Protein AF-A0A803PRJ0-F1 (afdb_monomer)

Secondary structure (DSSP, 8-state):
--------EEEEEEETTEEEEEEESS---EEEETTEEEE------GGG-HHHHHHHHHTT--EEEETTEEEETTTB-TT--SS-TT--HHHHHHHHHH-SSHHHHHHHHHHHHHHTT--S--------GGGT---

InterPro domains:
  IPR001932 PPM-type phosphatase-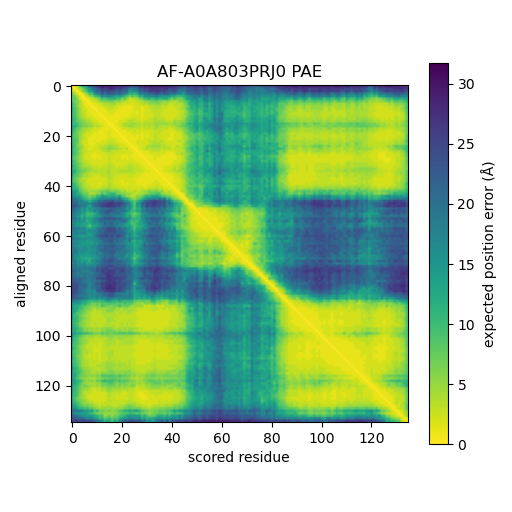like domain [PF00481] (4-89)
  IPR001932 PPM-type phosphatase-like domain [PS51746] (1-129)
  IPR001932 PPM-type phosphatase-like domain [SM00332] (1-127)
  IPR001932 PPM-type phosphatase-like domain [cd00143] (4-129)
  IPR015655 Protein phosphatase 2C [PTHR47992] (4-88)
  IPR036457 PPM-type phosphatase-like domain superfamily [G3DSA:3.60.40.10] (1-89)
  IPR036457 PPM-type phosphatase-like domain superfamily [G3DSA:3.60.40.10] (90-134)
  IPR036457 PPM-type phosphatase-like domain superfamily [SSF81606] (4-131)

Foldseek 3Di:
DDDDDDDWDWDWDQDPLDIDIDTDAQDWDWDADPLDIDTPDDHPAPLPCVVVQVVQVVVVWHWDADPSQIAINVPASSHDHLPLPPCDRSNLSVLCVPDPDQVSSQVVVVVVSVVVVDPDDHDDGDDDCVVRRPD

Solvent-accessible surface area (backbone atoms only — not comparable to full-atom values): 8555 Å² total; per-residue (Å²): 136,83,86,86,81,86,80,66,45,67,50,79,47,82,55,95,76,38,82,46,71,52,71,45,39,37,42,76,48,72,46,69,58,97,84,42,63,39,78,72,52,78,56,55,54,59,88,82,34,68,67,59,51,49,54,40,43,75,70,77,44,50,76,47,74,56,95,90,42,61,21,35,70,88,74,42,47,56,51,84,60,58,56,58,93,78,66,46,64,57,59,57,43,51,47,49,72,73,35,94,42,55,67,56,23,33,51,50,54,48,52,51,43,44,75,71,68,55,85,70,85,81,84,71,87,68,80,75,57,78,83,70,38,92,122

Organism: Cannabis sativa (NCBI:txid3483)

Radius of gyration: 17.26 Å; Cα contacts (8 Å, |Δi|>4): 178; chains: 1; bounding box: 42×26×50 Å

Nearest PDB structures (foldseek):
  1txo-assembly1_A  TM=6.197E-01  e=7.329E-02  Mycobacterium tuberculosis

pLDDT: mean 75.04, std 16.21, range [35.03, 94.38]

Structure (mmCIF, N/CA/C/O backbone):
data_AF-A0A803PRJ0-F1
#
_entry.id   AF-A0A803PRJ0-F1
#
loop_
_atom_site.group_PDB
_atom_site.id
_atom_site.type_symbol
_atom_site.label_atom_id
_atom_site.label_alt_id
_atom_site.label_comp_id
_atom_site.label_asym_id
_atom_site.label_entity_id
_atom_site.label_seq_id
_atom_site.pdbx_PDB_ins_code
_atom_site.Cartn_x
_atom_site.Cartn_y
_atom_site.Cartn_z
_atom_site.occupancy
_atom_site.B_iso_or_equiv
_atom_site.auth_seq_id
_atom_site.auth_comp_id
_atom_site.auth_asym_id
_atom_site.auth_atom_id
_atom_site.pdbx_PDB_model_num
ATOM 1 N N . MET A 1 1 ? 19.288 15.642 -23.719 1.00 37.25 1 MET A N 1
ATOM 2 C CA . MET A 1 1 ? 18.925 14.409 -22.989 1.00 37.25 1 MET A CA 1
ATOM 3 C C . MET A 1 1 ? 17.888 14.787 -21.948 1.00 37.25 1 MET A C 1
ATOM 5 O O . MET A 1 1 ? 18.223 15.511 -21.022 1.00 37.25 1 MET A O 1
ATOM 9 N N . GLY A 1 2 ? 16.622 14.434 -22.171 1.00 46.03 2 GLY A N 1
ATOM 10 C CA . GLY A 1 2 ? 15.546 14.730 -21.224 1.00 46.03 2 GLY A CA 1
ATOM 11 C C . GLY A 1 2 ? 15.542 13.701 -20.099 1.00 46.03 2 GLY A C 1
ATOM 12 O O . GLY A 1 2 ? 15.667 12.507 -20.359 1.00 46.03 2 GLY A O 1
ATOM 13 N N . VAL A 1 3 ? 15.425 14.154 -18.856 1.00 42.88 3 VAL A N 1
ATOM 14 C CA . VAL A 1 3 ? 15.212 13.273 -17.705 1.00 42.88 3 VAL A CA 1
ATOM 15 C C . VAL A 1 3 ? 13.775 12.755 -17.790 1.00 42.88 3 VAL A C 1
ATOM 17 O O . VAL A 1 3 ? 12.838 13.536 -17.647 1.00 42.88 3 VAL A O 1
ATOM 20 N N . SER A 1 4 ? 13.574 11.464 -18.063 1.00 53.75 4 SER A N 1
ATOM 21 C CA . SER A 1 4 ? 12.246 10.849 -17.954 1.00 53.75 4 SER A CA 1
ATOM 22 C C . SER A 1 4 ? 12.003 10.464 -16.494 1.00 53.75 4 SER A C 1
ATOM 24 O O . SER A 1 4 ? 12.616 9.519 -15.997 1.00 53.75 4 SER A O 1
ATOM 26 N N . SER A 1 5 ? 11.134 11.197 -15.799 1.00 57.88 5 SER A N 1
ATOM 27 C CA . SER A 1 5 ? 10.638 10.810 -14.474 1.00 57.88 5 SER A CA 1
ATOM 28 C C . SER A 1 5 ? 9.259 10.163 -14.606 1.00 57.88 5 SER A C 1
ATOM 30 O O . SER A 1 5 ? 8.481 10.537 -15.481 1.00 57.88 5 SER A O 1
ATOM 32 N N . GLY A 1 6 ? 8.962 9.194 -13.745 1.00 64.38 6 GLY A N 1
ATOM 33 C CA . GLY A 1 6 ? 7.658 8.545 -13.641 1.00 64.38 6 GLY A CA 1
ATOM 34 C C . GLY A 1 6 ? 7.292 8.358 -12.171 1.00 64.38 6 GLY A C 1
ATOM 35 O O . GLY A 1 6 ? 8.179 8.254 -11.327 1.00 64.38 6 GLY A O 1
ATOM 36 N N . ALA A 1 7 ? 5.997 8.333 -11.866 1.00 71.31 7 ALA A N 1
ATOM 37 C CA . ALA A 1 7 ? 5.482 8.116 -10.518 1.00 71.31 7 ALA A CA 1
ATOM 38 C C . ALA A 1 7 ? 4.366 7.069 -10.548 1.00 71.31 7 ALA A C 1
ATOM 40 O O . ALA A 1 7 ? 3.537 7.071 -11.460 1.00 71.31 7 ALA A O 1
ATOM 41 N N . CYS A 1 8 ? 4.340 6.201 -9.539 1.00 80.00 8 CYS A N 1
ATOM 42 C CA . CYS A 1 8 ? 3.199 5.339 -9.260 1.00 80.00 8 CYS A CA 1
ATOM 43 C C . CYS A 1 8 ? 2.211 6.088 -8.358 1.00 80.00 8 CYS A C 1
ATOM 45 O O . CYS A 1 8 ? 2.607 6.918 -7.536 1.00 80.00 8 CYS A O 1
ATOM 47 N N . ALA A 1 9 ? 0.924 5.792 -8.498 1.00 83.06 9 ALA A N 1
ATOM 48 C CA . ALA A 1 9 ? -0.111 6.366 -7.655 1.00 83.06 9 ALA A CA 1
ATOM 49 C C . ALA A 1 9 ? -1.208 5.341 -7.379 1.00 83.06 9 ALA A C 1
ATOM 51 O O . ALA A 1 9 ? -1.760 4.746 -8.302 1.00 83.06 9 ALA A O 1
ATOM 52 N N . ALA A 1 10 ? -1.583 5.216 -6.110 1.00 88.81 10 ALA A N 1
ATOM 53 C CA . ALA A 1 10 ? -2.835 4.604 -5.699 1.00 88.81 10 ALA A CA 1
ATOM 54 C C . ALA A 1 10 ? -3.665 5.629 -4.924 1.00 88.81 10 ALA A C 1
ATOM 56 O O . ALA A 1 10 ? -3.136 6.381 -4.105 1.00 88.81 10 ALA A O 1
ATOM 57 N N . SER A 1 11 ? -4.970 5.654 -5.173 1.00 91.12 11 SER A N 1
ATOM 58 C CA . SER A 1 11 ? -5.908 6.520 -4.470 1.00 91.12 11 SER A CA 1
ATOM 59 C C . SER A 1 11 ? -7.114 5.735 -3.979 1.00 91.12 11 SER A C 1
ATOM 61 O O . SER A 1 11 ? -7.542 4.747 -4.579 1.00 91.12 11 SER A O 1
ATOM 63 N N . VAL A 1 12 ? -7.651 6.190 -2.849 1.00 92.75 12 VAL A N 1
ATOM 64 C CA . VAL A 1 12 ? -8.834 5.625 -2.209 1.00 92.75 12 VAL A CA 1
ATOM 65 C C . VAL A 1 12 ? -9.789 6.768 -1.890 1.00 92.75 12 VAL A C 1
ATOM 67 O O . VAL A 1 12 ? -9.435 7.691 -1.159 1.00 92.75 12 VAL A O 1
ATOM 70 N N . LEU A 1 13 ? -11.006 6.700 -2.424 1.00 91.81 13 LEU A N 1
ATOM 71 C CA . LEU A 1 13 ? -12.089 7.640 -2.149 1.00 91.81 13 LEU A CA 1
ATOM 72 C C . LEU A 1 13 ? -13.227 6.908 -1.437 1.00 91.81 13 LEU A C 1
ATOM 74 O O . LEU A 1 13 ? -13.793 5.953 -1.968 1.00 91.81 13 LEU A O 1
ATOM 78 N N . VAL A 1 14 ? -13.596 7.394 -0.253 1.00 90.50 14 VAL A N 1
ATOM 79 C CA . VAL A 1 14 ? -14.795 6.946 0.463 1.00 90.50 14 VAL A CA 1
ATOM 80 C C . VAL A 1 14 ? -15.919 7.932 0.170 1.00 90.50 14 VAL A C 1
ATOM 82 O O . VAL A 1 14 ? -15.820 9.106 0.519 1.00 90.50 14 VAL A O 1
ATOM 85 N N . LYS A 1 15 ? -16.988 7.472 -0.483 1.00 88.06 15 LYS A N 1
ATOM 86 C CA . LYS A 1 15 ? -18.152 8.305 -0.807 1.00 88.06 15 LYS A CA 1
ATOM 87 C C . LYS A 1 15 ? -19.430 7.482 -0.719 1.00 88.06 15 LYS A C 1
ATOM 89 O O . LYS A 1 15 ? -19.516 6.415 -1.313 1.00 88.06 15 LYS A O 1
ATOM 94 N N . ASN A 1 16 ? -20.435 7.991 -0.006 1.00 87.50 16 ASN A N 1
ATOM 95 C CA . ASN A 1 16 ? -21.760 7.365 0.119 1.00 87.50 16 ASN A CA 1
ATOM 96 C C . ASN A 1 16 ? -21.697 5.885 0.557 1.00 87.50 16 ASN A C 1
ATOM 98 O O . ASN A 1 16 ? -22.345 5.030 -0.042 1.00 87.50 16 ASN A O 1
ATOM 102 N N . GLY A 1 17 ? -20.849 5.568 1.544 1.00 83.38 17 GLY A N 1
ATOM 103 C CA . GLY A 1 17 ? -20.648 4.193 2.029 1.00 83.38 17 GLY A CA 1
ATOM 104 C C . GLY A 1 17 ? -19.947 3.255 1.037 1.00 83.38 17 GLY A C 1
ATOM 105 O O . GLY A 1 17 ? -19.871 2.053 1.278 1.00 83.38 17 GLY A O 1
ATOM 106 N N . LYS A 1 18 ? -19.436 3.781 -0.081 1.00 86.25 18 LYS A N 1
ATOM 107 C CA . LYS A 1 18 ? -18.692 3.029 -1.092 1.00 86.25 18 LYS A CA 1
ATOM 108 C C . LYS A 1 18 ? -17.225 3.428 -1.085 1.00 86.25 18 LYS A C 1
ATOM 110 O O . LYS A 1 18 ? -16.876 4.587 -0.859 1.00 86.25 18 LYS A O 1
ATOM 115 N N . LEU A 1 19 ? -16.381 2.442 -1.363 1.00 91.00 19 LEU A N 1
ATOM 116 C CA . LEU A 1 19 ? -14.947 2.601 -1.533 1.00 91.00 19 LEU A CA 1
ATOM 117 C C . LEU A 1 19 ? -14.626 2.567 -3.029 1.00 91.00 19 LEU A C 1
ATOM 119 O O . LEU A 1 19 ? -14.932 1.586 -3.703 1.00 91.00 19 LEU A O 1
ATOM 123 N N . HIS A 1 20 ? -14.012 3.627 -3.537 1.00 92.56 20 HIS A N 1
ATOM 124 C CA . HIS A 1 20 ? -13.510 3.713 -4.903 1.00 92.56 20 HIS A CA 1
ATOM 125 C C . HIS A 1 20 ? -11.987 3.684 -4.858 1.00 92.56 20 HIS A C 1
ATOM 127 O O . HIS A 1 20 ? -11.384 4.451 -4.109 1.00 92.56 20 HIS A O 1
ATOM 133 N N . VAL A 1 21 ? -11.374 2.803 -5.644 1.00 92.69 21 VAL A N 1
ATOM 134 C CA . VAL A 1 21 ? -9.920 2.635 -5.692 1.00 92.69 21 VAL A CA 1
ATOM 135 C C . VAL A 1 21 ? -9.449 2.830 -7.123 1.00 92.69 21 VAL A C 1
ATOM 137 O O . VAL A 1 21 ? -10.025 2.253 -8.043 1.00 92.69 21 VAL A O 1
ATOM 140 N N . ALA A 1 22 ? -8.411 3.639 -7.303 1.00 88.50 22 ALA A N 1
ATOM 141 C CA . ALA A 1 22 ? -7.708 3.774 -8.571 1.00 88.50 22 ALA A CA 1
ATOM 142 C C . ALA A 1 22 ? -6.219 3.512 -8.349 1.00 88.50 22 ALA A C 1
ATOM 144 O O . ALA A 1 22 ? -5.660 3.916 -7.330 1.00 88.50 22 ALA A O 1
ATOM 145 N N . ASN A 1 23 ? -5.586 2.827 -9.298 1.00 84.88 23 ASN A N 1
ATOM 146 C CA . ASN A 1 23 ? -4.166 2.508 -9.256 1.00 84.88 23 ASN A CA 1
ATOM 147 C C . ASN A 1 23 ? -3.542 2.696 -10.636 1.00 84.88 23 ASN A C 1
ATOM 149 O O . ASN A 1 23 ? -4.099 2.257 -11.642 1.00 84.88 23 ASN A O 1
ATOM 153 N N . VAL A 1 24 ? -2.376 3.328 -10.662 1.00 79.69 24 VAL A N 1
ATOM 154 C CA . VAL A 1 24 ? -1.522 3.476 -11.834 1.00 79.69 24 VAL A CA 1
ATOM 155 C C . VAL A 1 24 ? -0.102 3.155 -11.389 1.00 79.69 24 VAL A C 1
ATOM 157 O O . VAL A 1 24 ? 0.510 3.920 -10.647 1.00 79.69 24 VAL A O 1
ATOM 160 N N . GLY A 1 25 ? 0.408 2.007 -11.831 1.00 76.75 25 GLY A N 1
ATOM 161 C CA . GLY A 1 25 ? 1.712 1.491 -11.423 1.00 76.75 25 GLY A CA 1
ATOM 162 C C . GLY A 1 25 ? 1.573 0.287 -10.498 1.00 76.75 25 GLY A C 1
ATOM 163 O O . GLY A 1 25 ? 0.619 -0.484 -10.590 1.00 76.75 25 GLY A O 1
ATOM 164 N N . ASP A 1 26 ? 2.539 0.104 -9.616 1.00 73.88 26 ASP A N 1
ATOM 165 C CA . ASP A 1 26 ? 2.708 -1.084 -8.772 1.00 73.88 26 ASP A CA 1
ATOM 166 C C . ASP A 1 26 ? 2.423 -0.830 -7.285 1.00 73.88 26 ASP A C 1
ATOM 168 O O . ASP A 1 26 ? 2.745 -1.667 -6.441 1.00 73.88 26 ASP A O 1
ATOM 172 N N . CYS A 1 27 ? 1.774 0.291 -6.962 1.00 81.19 27 CYS A N 1
ATOM 173 C CA . CYS A 1 27 ? 1.217 0.506 -5.635 1.00 81.19 27 CYS A CA 1
ATOM 174 C C . CYS A 1 27 ? 0.136 -0.540 -5.330 1.00 81.19 27 CYS A C 1
ATOM 176 O O . CYS A 1 27 ? -0.609 -0.974 -6.213 1.00 81.19 27 CYS A O 1
ATOM 178 N N . ARG A 1 28 ? -0.004 -0.883 -4.045 1.00 87.06 28 ARG A N 1
ATOM 179 C CA . ARG A 1 28 ? -1.005 -1.846 -3.582 1.00 87.06 28 ARG A CA 1
ATOM 180 C C . ARG A 1 28 ? -1.935 -1.256 -2.533 1.00 87.06 28 ARG A C 1
ATOM 182 O O . ARG A 1 28 ? -1.482 -0.690 -1.541 1.00 87.06 28 ARG A O 1
ATOM 189 N N . VAL A 1 29 ? -3.242 -1.450 -2.719 1.00 91.62 29 VAL A N 1
ATOM 190 C CA . VAL A 1 29 ? -4.260 -1.142 -1.700 1.00 91.62 29 VAL A CA 1
ATOM 191 C C . VAL A 1 29 ? -4.833 -2.441 -1.151 1.00 91.62 29 VAL A C 1
ATOM 193 O O . VAL A 1 29 ? -5.359 -3.268 -1.898 1.00 91.62 29 VAL A O 1
ATOM 196 N N . VAL A 1 30 ? -4.762 -2.597 0.171 1.00 92.12 30 VAL A N 1
ATOM 197 C CA . VAL A 1 30 ? -5.303 -3.749 0.900 1.00 92.12 30 VAL A CA 1
ATOM 198 C C . VAL A 1 30 ? -6.372 -3.271 1.878 1.00 92.12 30 VAL A C 1
ATOM 200 O O . VAL A 1 30 ? -6.123 -2.415 2.725 1.00 92.12 30 VAL A O 1
ATOM 203 N N . LEU A 1 31 ? -7.565 -3.849 1.780 1.00 92.69 31 LEU A N 1
ATOM 204 C CA . LEU A 1 31 ? -8.656 -3.666 2.729 1.00 92.69 31 LEU A CA 1
ATOM 205 C C . LEU A 1 31 ? -8.648 -4.801 3.749 1.00 92.69 31 LEU A C 1
ATOM 207 O O . LEU A 1 31 ? -8.744 -5.968 3.378 1.00 92.69 31 LEU A O 1
ATOM 211 N N . SER A 1 32 ? -8.619 -4.462 5.038 1.00 92.44 32 SER A N 1
ATOM 212 C CA . SER A 1 32 ? -8.939 -5.424 6.093 1.00 92.44 32 SER A CA 1
ATOM 213 C C . SER A 1 32 ? -10.424 -5.363 6.438 1.00 92.44 32 SER A C 1
ATOM 215 O O . SER A 1 32 ? -10.935 -4.303 6.810 1.00 92.44 32 SER A O 1
ATOM 217 N N . ARG A 1 33 ? -11.122 -6.500 6.367 1.00 90.62 33 ARG A N 1
ATOM 218 C CA . ARG A 1 33 ? -12.502 -6.642 6.849 1.00 90.62 33 ARG A CA 1
ATOM 219 C C . ARG A 1 33 ? -12.586 -7.842 7.780 1.00 90.62 33 ARG A C 1
ATOM 221 O O . ARG A 1 33 ? -12.315 -8.963 7.370 1.00 90.62 33 ARG A O 1
ATOM 228 N N . LYS A 1 34 ? -12.970 -7.607 9.042 1.00 89.81 34 LYS A N 1
ATOM 229 C CA . LYS A 1 34 ? -13.025 -8.648 10.092 1.00 89.81 34 LYS A CA 1
ATOM 230 C C . LYS A 1 34 ? -11.704 -9.431 10.228 1.00 89.81 34 LYS A C 1
ATOM 232 O O . LYS A 1 34 ? -11.711 -10.638 10.425 1.00 89.81 34 LYS A O 1
ATOM 237 N N . GLY A 1 35 ? -10.576 -8.737 10.076 1.00 87.69 35 GLY A N 1
ATOM 238 C CA . GLY A 1 35 ? -9.239 -9.326 10.149 1.00 87.69 35 GLY A CA 1
ATOM 239 C C . GLY A 1 35 ? -8.763 -10.043 8.883 1.00 87.69 35 GLY A C 1
ATOM 240 O O . GLY A 1 35 ? -7.610 -10.452 8.824 1.00 87.69 35 GLY A O 1
ATOM 241 N N . VAL A 1 36 ? -9.603 -10.149 7.852 1.00 89.38 36 VAL A N 1
ATOM 242 C CA . VAL A 1 36 ? -9.244 -10.763 6.569 1.00 89.38 36 VAL A CA 1
ATOM 243 C C . VAL A 1 36 ? -8.736 -9.696 5.605 1.00 89.38 36 VAL A C 1
ATOM 245 O O . VAL A 1 36 ? -9.347 -8.634 5.476 1.00 89.38 36 VAL A O 1
ATOM 248 N N . ALA A 1 37 ? -7.618 -9.978 4.938 1.00 88.88 37 ALA A N 1
ATOM 249 C CA . ALA A 1 37 ? -7.017 -9.104 3.939 1.00 88.88 37 ALA A CA 1
ATOM 250 C C . ALA A 1 37 ? -7.651 -9.314 2.553 1.00 88.88 37 ALA A C 1
ATOM 252 O O . ALA A 1 37 ? -7.751 -10.441 2.072 1.00 88.88 37 ALA A O 1
ATOM 253 N N . HIS A 1 38 ? -8.030 -8.220 1.896 1.00 90.38 38 HIS A N 1
ATOM 254 C CA . HIS A 1 38 ? -8.556 -8.194 0.534 1.00 90.38 38 HIS A CA 1
ATOM 255 C C . HIS A 1 38 ? -7.755 -7.198 -0.306 1.00 90.38 38 HIS A C 1
ATOM 257 O O . HIS A 1 38 ? -7.739 -6.005 -0.006 1.00 90.38 38 HIS A O 1
ATOM 263 N N . VAL A 1 39 ? -7.106 -7.669 -1.369 1.00 89.94 39 VAL A N 1
ATOM 264 C CA . VAL A 1 39 ? -6.427 -6.791 -2.332 1.00 89.94 39 VAL A CA 1
ATOM 265 C C . VAL A 1 39 ? -7.473 -6.089 -3.197 1.00 89.94 39 VAL A C 1
ATOM 267 O O . VAL A 1 39 ? -8.373 -6.741 -3.721 1.00 89.94 39 VAL A O 1
ATOM 270 N N . LEU A 1 40 ? -7.361 -4.766 -3.341 1.00 90.12 40 LEU A N 1
ATOM 271 C CA . LEU A 1 40 ? -8.285 -3.943 -4.135 1.00 90.12 40 LEU A CA 1
ATOM 272 C C . LEU A 1 40 ? -7.680 -3.415 -5.442 1.00 90.12 40 LEU A C 1
ATOM 274 O O . LEU A 1 40 ? -8.383 -2.792 -6.233 1.00 90.12 40 LEU A O 1
ATOM 278 N N . THR A 1 41 ? -6.386 -3.634 -5.664 1.00 86.25 41 THR A N 1
ATOM 279 C CA . THR A 1 41 ? -5.654 -3.191 -6.856 1.00 86.25 41 THR A CA 1
ATOM 280 C C . THR A 1 41 ? -5.085 -4.376 -7.616 1.00 86.25 41 THR A C 1
ATOM 282 O O . THR A 1 41 ? -4.804 -5.424 -7.045 1.00 86.25 41 THR A O 1
ATOM 285 N N . ASN A 1 42 ? -4.871 -4.194 -8.914 1.00 79.12 42 ASN A N 1
ATOM 286 C CA . ASN A 1 42 ? -4.008 -5.072 -9.686 1.00 79.12 42 ASN A CA 1
ATOM 287 C C . ASN A 1 42 ? -2.735 -4.290 -10.012 1.00 79.12 42 ASN A C 1
ATOM 289 O O . ASN A 1 42 ? -2.810 -3.249 -10.668 1.00 79.12 42 ASN A O 1
ATOM 293 N N . ASP A 1 43 ? -1.592 -4.739 -9.504 1.00 76.44 43 ASP A N 1
ATOM 294 C CA . ASP A 1 43 ? -0.322 -4.060 -9.736 1.00 76.44 43 ASP A CA 1
ATOM 295 C C . ASP A 1 43 ? 0.043 -4.152 -11.228 1.00 76.44 43 ASP A C 1
ATOM 297 O O . ASP A 1 43 ? 0.054 -5.234 -11.820 1.00 76.44 43 ASP A O 1
ATOM 301 N N . HIS A 1 44 ? 0.407 -3.030 -11.846 1.00 65.81 44 HIS A N 1
ATOM 302 C CA . HIS A 1 44 ? 0.878 -2.991 -13.231 1.00 65.81 44 HIS A CA 1
ATOM 303 C C . HIS A 1 44 ? 2.350 -3.428 -13.312 1.00 65.81 44 HIS A C 1
ATOM 305 O O . HIS A 1 44 ? 3.239 -2.630 -13.601 1.00 65.81 44 HIS A O 1
ATOM 311 N N . ARG A 1 45 ? 2.616 -4.708 -13.020 1.00 63.28 45 ARG A N 1
ATOM 312 C CA . ARG A 1 45 ? 3.954 -5.315 -13.102 1.00 63.28 45 ARG A CA 1
ATOM 313 C C . ARG A 1 45 ? 4.189 -5.916 -14.490 1.00 63.28 45 ARG A C 1
ATOM 315 O O . ARG A 1 45 ? 3.369 -6.684 -14.987 1.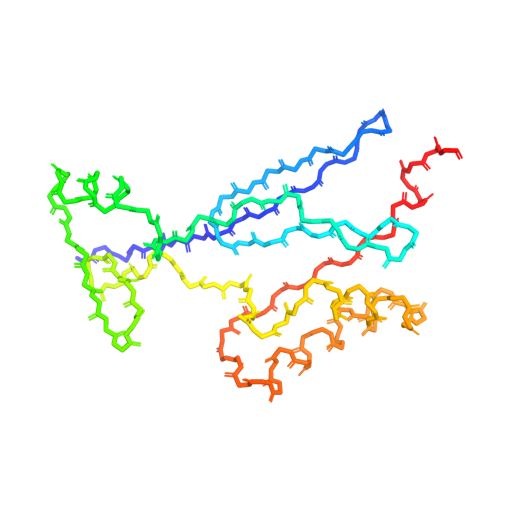00 63.28 45 ARG A O 1
ATOM 322 N N . LEU A 1 46 ? 5.349 -5.631 -15.087 1.00 55.06 46 LEU A N 1
ATOM 323 C CA . LEU A 1 46 ? 5.763 -6.184 -16.389 1.00 55.06 46 LEU A CA 1
ATOM 324 C C . LEU A 1 46 ? 6.183 -7.667 -16.344 1.00 55.06 46 LEU A C 1
ATOM 326 O O . LEU A 1 46 ? 6.451 -8.256 -17.384 1.00 55.06 46 LEU A O 1
ATOM 330 N N . THR A 1 47 ? 6.247 -8.296 -15.167 1.00 53.16 47 THR A N 1
ATOM 331 C CA . THR A 1 47 ? 6.761 -9.670 -15.005 1.00 53.16 47 THR A CA 1
ATOM 332 C C . THR A 1 47 ? 5.863 -10.758 -15.600 1.00 53.16 47 THR A C 1
ATOM 334 O O . THR A 1 47 ? 6.329 -11.877 -15.775 1.00 53.16 47 THR A O 1
ATOM 337 N N . THR A 1 48 ? 4.597 -10.456 -15.902 1.00 51.00 48 THR A N 1
ATOM 338 C CA . THR A 1 48 ? 3.597 -11.432 -16.385 1.00 51.00 48 THR A CA 1
ATOM 339 C C . THR A 1 48 ? 2.755 -10.915 -17.559 1.00 51.00 48 THR A C 1
ATOM 341 O O . THR A 1 48 ? 1.702 -11.475 -17.854 1.00 51.00 48 THR A O 1
ATOM 344 N N . ARG A 1 49 ? 3.188 -9.835 -18.223 1.00 58.16 49 ARG A N 1
ATOM 345 C CA . ARG A 1 49 ? 2.410 -9.116 -19.244 1.00 58.16 49 ARG A CA 1
ATOM 346 C C . ARG A 1 49 ? 3.138 -9.056 -20.585 1.00 58.16 49 ARG A C 1
ATOM 348 O O . ARG A 1 49 ? 3.742 -8.044 -20.938 1.00 58.16 49 ARG A O 1
ATOM 355 N N . GLU A 1 50 ? 3.101 -10.167 -21.321 1.00 63.19 50 GLU A N 1
ATOM 356 C CA . GLU A 1 50 ? 3.638 -10.241 -22.691 1.00 63.19 50 GLU A CA 1
ATOM 357 C C . GLU A 1 50 ? 2.968 -9.227 -23.630 1.00 63.19 50 GLU A C 1
ATOM 359 O O . GLU A 1 50 ? 3.629 -8.673 -24.504 1.00 63.19 50 GLU A O 1
ATOM 364 N N . ASP A 1 51 ? 1.692 -8.912 -23.399 1.00 65.81 51 ASP A N 1
ATOM 365 C CA . ASP A 1 51 ? 0.939 -7.882 -24.118 1.00 65.81 51 ASP A CA 1
ATOM 366 C C . ASP A 1 51 ? 1.572 -6.487 -23.982 1.00 65.81 51 ASP A C 1
ATOM 368 O O . ASP A 1 51 ? 1.758 -5.782 -24.975 1.00 65.81 51 ASP A O 1
ATOM 372 N N . GLU A 1 52 ? 1.980 -6.107 -22.769 1.00 63.78 52 GLU A N 1
ATOM 373 C CA . GLU A 1 52 ? 2.644 -4.825 -22.524 1.00 63.78 52 GLU A CA 1
ATOM 374 C C . GLU A 1 52 ? 4.069 -4.796 -23.068 1.00 63.78 52 GLU A C 1
ATOM 376 O O . GLU A 1 52 ? 4.497 -3.774 -23.610 1.00 63.78 52 GLU A O 1
ATOM 381 N N . ARG A 1 53 ? 4.789 -5.922 -22.998 1.00 68.75 53 ARG A N 1
ATOM 382 C CA . ARG A 1 53 ? 6.088 -6.053 -23.665 1.00 68.75 53 ARG A CA 1
ATOM 383 C C . ARG A 1 53 ? 5.949 -5.801 -25.169 1.00 68.75 53 ARG A C 1
ATOM 385 O O . ARG A 1 53 ? 6.672 -4.962 -25.703 1.00 68.75 53 ARG A O 1
ATOM 392 N N . LEU A 1 54 ? 5.002 -6.475 -25.825 1.00 70.50 54 LEU A N 1
ATOM 393 C CA . LEU A 1 54 ? 4.753 -6.338 -27.262 1.00 70.50 54 LEU A CA 1
ATOM 394 C C . LEU A 1 54 ? 4.340 -4.913 -27.638 1.00 70.50 54 LEU A C 1
ATOM 396 O O . LEU A 1 54 ? 4.833 -4.376 -28.625 1.00 70.50 54 LEU A O 1
ATOM 400 N N . ARG A 1 55 ? 3.481 -4.259 -26.846 1.00 71.50 55 ARG A N 1
ATOM 401 C CA . ARG A 1 55 ? 3.094 -2.856 -27.072 1.00 71.50 55 ARG A CA 1
ATOM 402 C C . ARG A 1 55 ? 4.305 -1.920 -27.058 1.00 71.50 55 ARG A C 1
ATOM 404 O O . ARG A 1 55 ? 4.406 -1.032 -27.906 1.00 71.50 55 ARG A O 1
ATOM 411 N N . ILE A 1 56 ? 5.208 -2.111 -26.096 1.00 66.00 56 ILE A N 1
ATOM 412 C CA . ILE A 1 56 ? 6.426 -1.306 -25.938 1.00 66.00 56 ILE A CA 1
ATOM 413 C C . ILE A 1 56 ? 7.382 -1.541 -27.110 1.00 66.00 56 ILE A C 1
ATOM 415 O O . ILE A 1 56 ? 7.855 -0.569 -27.698 1.00 66.00 56 ILE A O 1
ATOM 419 N N . GLU A 1 57 ? 7.625 -2.802 -27.469 1.00 77.69 57 GLU A N 1
ATOM 420 C CA . GLU A 1 57 ? 8.487 -3.180 -28.595 1.00 77.69 57 GLU A CA 1
ATOM 421 C C . GLU A 1 57 ? 7.932 -2.658 -29.935 1.00 77.69 57 GLU A C 1
ATOM 423 O O . GLU A 1 57 ? 8.658 -2.014 -30.692 1.00 77.69 57 GLU A O 1
ATOM 428 N N . ASN A 1 58 ? 6.624 -2.797 -30.184 1.00 78.19 58 ASN A N 1
ATOM 429 C CA . ASN A 1 58 ? 5.956 -2.278 -31.389 1.00 78.19 58 ASN A CA 1
ATOM 430 C C . ASN A 1 58 ? 5.971 -0.746 -31.492 1.00 78.19 58 ASN A C 1
ATOM 432 O O . ASN A 1 58 ? 5.859 -0.197 -32.585 1.00 78.19 58 ASN A O 1
ATOM 436 N N . SER A 1 59 ? 6.116 -0.047 -30.364 1.00 72.44 59 SER A N 1
ATOM 437 C CA . SER A 1 59 ? 6.235 1.416 -30.324 1.00 72.44 59 SER A CA 1
ATOM 438 C C . SER A 1 59 ? 7.694 1.896 -30.441 1.00 72.44 59 SER A C 1
ATOM 440 O O . SER A 1 59 ? 7.966 3.075 -30.222 1.00 72.44 59 SER A O 1
ATOM 442 N N . GLY A 1 60 ? 8.644 0.999 -30.742 1.00 71.56 60 GLY A N 1
ATOM 443 C CA . GLY A 1 60 ? 10.075 1.304 -30.864 1.00 71.56 60 GLY A CA 1
ATOM 444 C C . GLY A 1 60 ? 10.838 1.363 -29.534 1.00 71.56 60 GLY A C 1
ATOM 445 O O . GLY A 1 60 ? 11.990 1.797 -29.500 1.00 71.56 60 GLY A O 1
ATOM 446 N N . GLY A 1 61 ? 10.217 0.952 -28.423 1.00 69.44 61 GLY A N 1
ATOM 447 C CA . GLY A 1 61 ? 10.903 0.707 -27.153 1.00 69.44 61 GLY A CA 1
ATOM 448 C C . GLY A 1 61 ? 11.570 -0.673 -27.121 1.00 69.44 61 GLY A C 1
ATOM 449 O O . GLY A 1 61 ? 11.370 -1.493 -28.006 1.00 69.44 61 GLY A O 1
ATOM 450 N N . PHE A 1 62 ? 12.357 -0.964 -26.084 1.00 70.56 62 PHE A N 1
ATOM 451 C CA . PHE A 1 62 ? 12.889 -2.313 -25.856 1.00 70.56 62 PHE A CA 1
ATOM 452 C C . PHE A 1 62 ? 12.784 -2.683 -24.379 1.00 70.56 62 PHE A C 1
ATOM 454 O O . PHE A 1 62 ? 12.879 -1.808 -23.514 1.00 70.56 62 PHE A O 1
ATOM 461 N N . VAL A 1 63 ? 12.599 -3.970 -24.085 1.00 69.19 63 VAL A N 1
ATOM 462 C CA . VAL A 1 63 ? 12.533 -4.494 -22.716 1.00 69.19 63 VAL A CA 1
ATOM 463 C C . VAL A 1 63 ? 13.710 -5.446 -22.483 1.00 69.19 63 VAL A C 1
ATOM 465 O O . VAL A 1 63 ? 13.977 -6.322 -23.296 1.00 69.19 63 VAL A O 1
ATOM 468 N N . HIS A 1 64 ? 14.434 -5.280 -21.377 1.00 71.81 64 HIS A N 1
ATOM 469 C CA . HIS A 1 64 ? 15.610 -6.071 -21.020 1.00 71.81 64 HIS A CA 1
ATOM 470 C C . HIS A 1 64 ? 15.446 -6.703 -19.635 1.00 71.81 64 HIS A C 1
ATOM 472 O O . HIS A 1 64 ? 15.143 -6.011 -18.662 1.00 71.81 64 HIS A O 1
ATOM 478 N N . CYS A 1 65 ? 15.703 -8.006 -19.519 1.00 67.75 65 CYS A N 1
ATOM 479 C CA . CYS A 1 65 ? 15.716 -8.712 -18.240 1.00 67.75 65 CYS A CA 1
ATOM 480 C C . CYS A 1 65 ? 17.128 -8.695 -17.637 1.00 67.75 65 CYS A C 1
ATOM 482 O O . CYS A 1 65 ? 18.075 -9.189 -18.244 1.00 67.75 65 CYS A O 1
ATOM 484 N N . ARG A 1 66 ? 17.296 -8.117 -16.442 1.00 60.34 66 ARG A N 1
ATOM 485 C CA . ARG A 1 66 ? 18.567 -8.131 -15.697 1.00 60.34 66 ARG A CA 1
ATOM 486 C C . ARG A 1 66 ? 18.332 -8.727 -14.314 1.00 60.34 66 ARG A C 1
ATOM 488 O O . ARG A 1 66 ? 17.524 -8.194 -13.561 1.00 60.34 66 ARG A O 1
ATOM 495 N N . ASN A 1 67 ? 19.040 -9.809 -13.984 1.00 62.50 67 ASN A N 1
ATOM 496 C CA . ASN A 1 67 ? 18.902 -10.546 -12.717 1.00 62.50 67 ASN A CA 1
ATOM 497 C C . ASN A 1 67 ? 17.446 -10.963 -12.408 1.00 62.50 67 ASN A C 1
ATOM 499 O O . ASN A 1 67 ? 16.997 -10.849 -11.273 1.00 62.50 67 ASN A O 1
ATOM 503 N N . GLY A 1 68 ? 16.685 -11.385 -13.426 1.00 61.38 68 GLY A N 1
ATOM 504 C CA . GLY A 1 68 ? 15.274 -11.770 -13.276 1.00 61.38 68 GLY A CA 1
ATOM 505 C C . GLY A 1 68 ? 14.276 -10.603 -13.243 1.00 61.38 68 GLY A C 1
ATOM 506 O O . GLY A 1 68 ? 13.079 -10.837 -13.103 1.00 61.38 68 GLY A O 1
ATOM 507 N N . VAL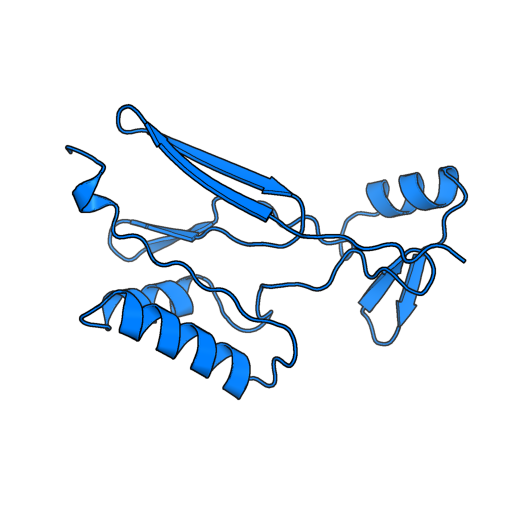 A 1 69 ? 14.738 -9.356 -13.396 1.00 60.38 69 VAL A N 1
ATOM 508 C CA . VAL A 1 69 ? 13.893 -8.151 -13.373 1.00 60.38 69 VAL A CA 1
ATOM 509 C C . VAL A 1 69 ? 13.808 -7.528 -14.765 1.00 60.38 69 VAL A C 1
ATOM 511 O O . VAL A 1 69 ? 14.825 -7.130 -15.340 1.00 60.38 69 VAL A O 1
ATOM 514 N N . TRP A 1 70 ? 12.591 -7.401 -15.292 1.00 64.50 70 TRP A N 1
ATOM 515 C CA . TRP A 1 70 ? 12.308 -6.777 -16.588 1.00 64.50 70 TRP A CA 1
ATOM 516 C C . TRP A 1 70 ? 12.358 -5.242 -16.507 1.00 64.50 70 TRP A C 1
ATOM 518 O O . TRP A 1 70 ? 11.831 -4.639 -15.572 1.00 64.50 70 TRP A O 1
ATOM 528 N N . ARG A 1 71 ? 13.013 -4.597 -17.481 1.00 63.16 71 ARG A N 1
ATOM 529 C CA . ARG A 1 71 ? 13.233 -3.140 -17.546 1.00 63.16 71 ARG A CA 1
ATOM 530 C C . ARG A 1 71 ? 12.975 -2.596 -18.947 1.00 63.16 71 ARG A C 1
ATOM 532 O O . ARG A 1 71 ? 13.453 -3.177 -19.907 1.00 63.16 71 ARG A O 1
ATOM 539 N N . VAL A 1 72 ? 12.300 -1.461 -19.070 1.00 64.06 72 VAL A N 1
ATOM 540 C CA . VAL A 1 72 ? 12.018 -0.750 -20.328 1.00 64.06 72 VAL A CA 1
ATOM 541 C C . VAL A 1 72 ? 13.112 0.288 -20.610 1.00 64.06 72 VAL A C 1
ATOM 543 O O . VAL A 1 72 ? 13.475 1.084 -19.745 1.00 64.06 72 VAL A O 1
ATOM 546 N N . GLN A 1 73 ? 13.661 0.278 -21.827 1.00 63.00 73 GLN A N 1
ATOM 547 C CA . GLN A 1 73 ? 14.658 1.237 -22.328 1.00 63.00 73 GLN A CA 1
ATOM 548 C C . GLN A 1 73 ? 15.902 1.417 -21.432 1.00 63.00 73 GLN A C 1
ATOM 550 O O . GLN A 1 73 ? 16.499 2.488 -21.387 1.00 63.00 73 GLN A O 1
ATOM 555 N N . GLY A 1 74 ? 16.299 0.395 -20.669 1.00 53.78 74 GLY A N 1
ATOM 556 C CA . GLY A 1 74 ? 17.504 0.419 -19.823 1.00 53.78 74 GLY A CA 1
ATOM 557 C C . GLY A 1 74 ? 17.461 1.341 -18.587 1.00 53.78 74 GLY A C 1
ATOM 558 O O . GLY A 1 74 ? 18.175 1.069 -17.624 1.00 53.78 74 GLY A O 1
ATOM 559 N N . SER A 1 75 ? 16.603 2.366 -18.554 1.00 48.72 75 SER A N 1
ATOM 560 C CA . SER A 1 75 ? 16.482 3.325 -17.439 1.00 48.72 75 SER A CA 1
ATOM 561 C C . SER A 1 75 ? 15.203 3.157 -16.631 1.00 48.72 75 SER A C 1
ATOM 563 O O . SER A 1 75 ? 15.227 3.251 -15.400 1.00 48.72 75 SER A O 1
ATOM 565 N N . LEU A 1 76 ? 14.091 2.878 -17.304 1.00 41.69 76 LEU A N 1
ATOM 566 C CA . LEU A 1 76 ? 12.799 2.753 -16.666 1.00 41.69 76 LEU A CA 1
ATOM 567 C C . LEU A 1 76 ? 12.537 1.263 -16.489 1.00 41.69 76 LEU A C 1
ATOM 569 O O . LEU A 1 76 ? 11.972 0.603 -17.351 1.00 41.69 76 LEU A O 1
ATOM 573 N N . ALA A 1 77 ? 12.903 0.694 -15.335 1.00 41.97 77 ALA A N 1
ATOM 574 C CA . ALA A 1 77 ? 12.027 -0.365 -14.853 1.00 41.97 77 ALA A CA 1
ATOM 575 C C . ALA A 1 77 ? 10.644 0.288 -14.889 1.00 41.97 77 ALA A C 1
ATOM 577 O O . ALA A 1 77 ? 10.475 1.321 -14.237 1.00 41.97 77 ALA A O 1
ATOM 578 N N . VAL A 1 78 ? 9.712 -0.226 -15.686 1.00 41.75 78 VAL A N 1
ATOM 579 C CA . VAL A 1 78 ? 8.314 -0.083 -15.322 1.00 41.75 78 VAL A CA 1
ATOM 580 C C . VAL A 1 78 ? 7.965 -1.380 -14.596 1.00 41.75 78 VAL A C 1
ATOM 582 O O . VAL A 1 78 ? 7.814 -2.422 -15.211 1.00 41.75 78 VAL A O 1
ATOM 585 N N . SER A 1 79 ? 8.021 -1.389 -13.275 1.00 38.53 79 SER A N 1
ATOM 586 C CA . SER A 1 79 ? 8.615 -0.303 -12.491 1.00 38.53 79 SER A CA 1
ATOM 587 C C . SER A 1 79 ? 9.013 -0.705 -11.124 1.00 38.53 79 SER A C 1
ATOM 589 O O . SER A 1 79 ? 8.796 -1.831 -10.720 1.00 38.53 79 SER A O 1
ATOM 591 N N . ARG A 1 80 ? 9.741 0.200 -10.485 1.00 40.38 80 ARG A N 1
ATOM 592 C CA . ARG A 1 80 ? 10.168 0.120 -9.103 1.00 40.38 80 ARG A CA 1
ATOM 593 C C . ARG A 1 80 ? 8.933 -0.048 -8.225 1.00 40.38 80 ARG A C 1
ATOM 595 O O . ARG A 1 80 ? 8.141 0.880 -8.101 1.00 40.38 80 ARG A O 1
ATOM 602 N N . ALA A 1 81 ? 8.822 -1.238 -7.652 1.00 37.19 81 ALA A N 1
ATOM 603 C CA . ALA A 1 81 ? 7.706 -1.646 -6.833 1.00 37.19 81 ALA A CA 1
ATOM 604 C C . ALA A 1 81 ? 7.796 -1.028 -5.442 1.00 37.19 81 ALA A C 1
ATOM 606 O O . ALA A 1 81 ? 8.697 -1.366 -4.679 1.00 37.19 81 ALA A O 1
ATOM 607 N N . ILE A 1 82 ? 6.789 -0.244 -5.053 1.00 35.03 82 ILE A N 1
ATOM 608 C CA . ILE A 1 82 ? 6.428 -0.169 -3.633 1.00 35.03 82 ILE A CA 1
ATOM 609 C C . ILE A 1 82 ? 5.418 -1.277 -3.369 1.00 35.03 82 ILE A C 1
ATOM 611 O O . ILE A 1 82 ? 4.201 -1.116 -3.407 1.00 35.03 82 ILE A O 1
ATOM 615 N N . GLY A 1 83 ? 5.995 -2.435 -3.106 1.00 46.62 83 GLY A N 1
ATOM 616 C CA . GLY A 1 83 ? 5.332 -3.627 -2.635 1.00 46.62 83 GLY A CA 1
ATOM 617 C C . GLY A 1 83 ? 6.442 -4.607 -2.349 1.00 46.62 83 GLY A C 1
ATOM 618 O O . GLY A 1 83 ? 6.887 -5.290 -3.270 1.00 46.62 83 GLY A O 1
ATOM 619 N N . ASP A 1 84 ? 6.924 -4.613 -1.104 1.00 48.12 84 ASP A N 1
ATOM 620 C CA . ASP A 1 84 ? 7.869 -5.616 -0.629 1.00 48.12 84 ASP A CA 1
ATOM 621 C C . ASP A 1 84 ? 7.339 -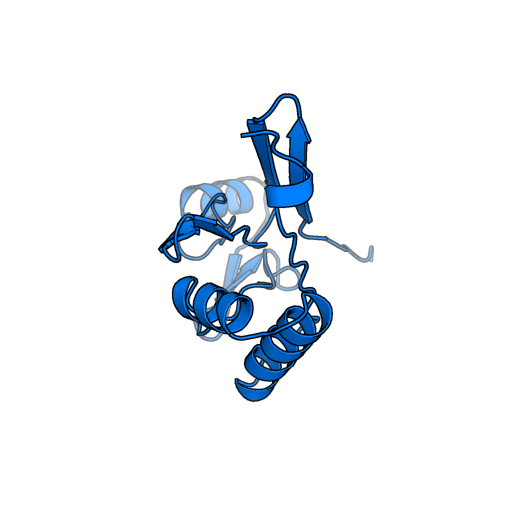6.980 -1.083 1.00 48.12 84 ASP A C 1
ATOM 623 O O . ASP A 1 84 ? 6.268 -7.409 -0.655 1.00 48.12 84 ASP A O 1
ATOM 627 N N . GLN A 1 85 ? 8.050 -7.636 -2.006 1.00 49.06 85 GLN A N 1
ATOM 628 C CA . GLN A 1 85 ? 7.683 -8.960 -2.516 1.00 49.06 85 GLN A CA 1
ATOM 629 C C . GLN A 1 85 ? 7.502 -9.961 -1.360 1.00 49.06 85 GLN A C 1
ATOM 631 O O . GLN A 1 85 ? 6.837 -10.985 -1.518 1.00 49.06 85 GLN A O 1
ATOM 636 N N . HIS A 1 86 ? 8.070 -9.641 -0.197 1.00 50.25 86 HIS A N 1
ATOM 637 C CA . HIS A 1 86 ? 8.032 -10.447 1.001 1.00 50.25 86 HIS A CA 1
ATOM 638 C C . HIS A 1 86 ? 6.896 -10.059 1.948 1.00 50.25 86 HIS A C 1
ATOM 640 O O . HIS A 1 86 ? 6.496 -10.919 2.729 1.00 50.25 86 HIS A O 1
ATOM 646 N N . LEU A 1 87 ? 6.376 -8.821 1.926 1.00 60.78 87 LEU A N 1
ATOM 647 C CA . LEU A 1 87 ? 5.293 -8.417 2.827 1.00 60.78 87 LEU A CA 1
ATOM 648 C C . LEU A 1 87 ? 3.962 -8.893 2.268 1.00 60.78 87 LEU A C 1
ATOM 650 O O . LEU A 1 87 ? 3.357 -8.268 1.395 1.00 60.78 87 LEU A O 1
ATOM 654 N N . LYS A 1 88 ? 3.501 -10.020 2.800 1.00 76.94 88 LYS A N 1
ATOM 655 C CA . LYS A 1 88 ? 2.205 -10.570 2.424 1.00 76.94 88 LYS A CA 1
ATOM 656 C C . LYS A 1 88 ? 1.097 -9.689 2.990 1.00 76.94 88 LYS A C 1
ATOM 658 O O . LYS A 1 88 ? 1.215 -9.116 4.073 1.00 76.94 88 LYS A O 1
ATOM 663 N N . GLU A 1 89 ? -0.027 -9.622 2.290 1.00 81.50 89 GLU A N 1
ATOM 664 C CA . GLU A 1 89 ? -1.153 -8.761 2.660 1.00 81.50 89 GLU A CA 1
ATOM 665 C C . GLU A 1 89 ? -1.658 -9.042 4.076 1.00 81.50 89 GLU A C 1
ATOM 667 O O . GLU A 1 89 ? -2.020 -8.127 4.814 1.00 81.50 89 GLU A O 1
ATOM 672 N N . TRP A 1 90 ? -1.664 -10.315 4.469 1.00 80.19 90 TRP A N 1
ATOM 673 C CA . TRP A 1 90 ? -2.086 -10.735 5.798 1.00 80.19 90 TRP A CA 1
ATOM 674 C C . TRP A 1 90 ? -1.092 -10.325 6.893 1.00 80.19 90 TRP A C 1
ATOM 676 O O . TRP A 1 90 ? -1.534 -10.026 7.998 1.00 80.19 90 TRP A O 1
ATOM 686 N N . GLU A 1 91 ? 0.213 -10.243 6.604 1.00 83.75 91 GLU A N 1
ATOM 687 C CA . GLU A 1 91 ? 1.210 -9.732 7.558 1.00 83.75 91 GLU A CA 1
ATOM 688 C C . GLU A 1 91 ? 0.977 -8.241 7.810 1.00 83.75 91 GLU A C 1
ATOM 690 O O . GLU A 1 91 ? 0.969 -7.794 8.957 1.00 83.75 91 GLU A O 1
ATOM 695 N N . ALA A 1 92 ? 0.711 -7.477 6.744 1.00 87.06 92 ALA A N 1
ATOM 696 C CA . ALA A 1 92 ? 0.390 -6.061 6.865 1.00 87.06 92 ALA A CA 1
ATOM 697 C C . ALA A 1 92 ? -0.880 -5.839 7.703 1.00 87.06 92 ALA A C 1
ATOM 699 O O . ALA A 1 92 ? -0.908 -4.979 8.587 1.00 87.06 92 ALA A O 1
ATOM 700 N N . VAL A 1 93 ? -1.920 -6.645 7.464 1.00 88.88 93 VAL A N 1
ATOM 701 C CA . VAL A 1 93 ? -3.160 -6.604 8.246 1.00 88.88 93 VAL A CA 1
ATOM 702 C C . VAL A 1 93 ? -2.919 -6.974 9.711 1.00 88.88 93 VAL A C 1
ATOM 704 O O . VAL A 1 93 ? -3.389 -6.252 10.587 1.00 88.88 93 VAL A O 1
ATOM 707 N N . ASP A 1 94 ? -2.163 -8.032 10.001 1.00 90.50 94 ASP A N 1
ATOM 708 C CA . ASP A 1 94 ? -1.854 -8.450 11.374 1.00 90.50 94 ASP A CA 1
ATOM 709 C C . ASP A 1 94 ? -1.124 -7.347 12.164 1.00 90.50 94 ASP A C 1
ATOM 711 O O . ASP A 1 94 ? -1.510 -7.031 13.291 1.00 90.50 94 ASP A O 1
ATOM 715 N N . ILE A 1 95 ? -0.147 -6.670 11.550 1.00 90.06 95 ILE A N 1
ATOM 716 C CA . ILE A 1 95 ? 0.551 -5.525 12.164 1.00 90.06 95 ILE A CA 1
ATOM 717 C C . ILE A 1 95 ? -0.431 -4.399 12.492 1.00 90.06 95 ILE A C 1
ATOM 719 O O . ILE A 1 95 ? -0.435 -3.883 13.611 1.00 90.06 95 ILE A O 1
ATOM 723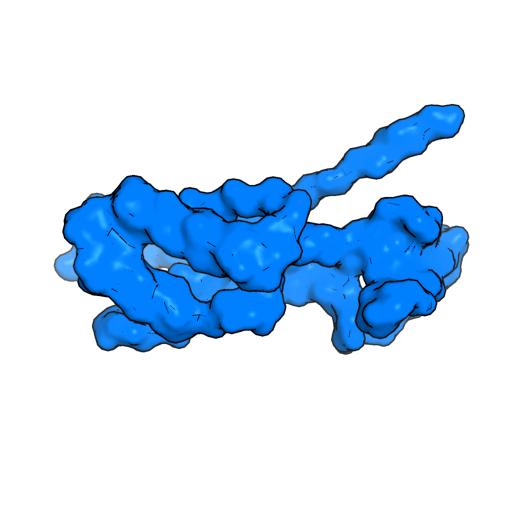 N N . VAL A 1 96 ? -1.284 -4.024 11.535 1.00 91.00 96 VAL A N 1
ATOM 724 C CA . VAL A 1 96 ? -2.261 -2.940 11.719 1.00 91.00 96 VAL A CA 1
ATOM 725 C C . VAL A 1 96 ? -3.268 -3.268 12.824 1.00 91.00 96 VAL A C 1
ATOM 727 O O . VAL A 1 96 ? -3.671 -2.366 13.557 1.00 91.00 96 VAL A O 1
ATOM 730 N N . LEU A 1 97 ? -3.662 -4.536 12.972 1.00 90.56 97 LEU A N 1
ATOM 731 C CA . LEU A 1 97 ? -4.594 -4.976 14.015 1.00 90.56 97 LEU A CA 1
ATOM 732 C C . LEU A 1 97 ? -3.961 -5.009 15.412 1.00 90.56 97 LEU A C 1
ATOM 734 O O . LEU A 1 97 ? -4.661 -4.768 16.396 1.00 90.56 97 LEU A O 1
ATOM 738 N N . ARG A 1 98 ? -2.659 -5.298 15.516 1.00 92.19 98 ARG A N 1
ATOM 739 C CA . ARG A 1 98 ? -1.933 -5.348 16.799 1.00 92.19 98 ARG A CA 1
ATOM 740 C C . ARG A 1 98 ? -1.547 -3.969 17.325 1.00 92.19 98 ARG A C 1
ATOM 742 O O . ARG A 1 98 ? -1.403 -3.786 18.535 1.00 92.19 98 ARG A O 1
ATOM 749 N N . GLU A 1 99 ? -1.346 -3.002 16.437 1.00 93.56 99 GLU A N 1
ATOM 750 C CA . GLU A 1 99 ? -0.882 -1.673 16.817 1.00 93.56 99 GLU A CA 1
ATOM 751 C C . GLU A 1 99 ? -2.010 -0.770 17.333 1.00 93.56 99 GLU A C 1
ATOM 753 O O . GLU A 1 99 ? -3.095 -0.652 16.763 1.00 93.56 99 GLU A O 1
ATOM 758 N N . LYS A 1 100 ? -1.727 -0.055 18.428 1.00 87.75 100 LYS A N 1
ATOM 759 C CA . LYS A 1 100 ? -2.720 0.805 19.098 1.00 87.75 100 LYS A CA 1
ATOM 760 C C . LYS A 1 100 ? -3.074 2.057 18.286 1.00 87.75 100 LYS A C 1
ATOM 762 O O . LYS A 1 100 ? -4.176 2.585 18.424 1.00 87.75 100 LYS A O 1
ATOM 767 N N . SER A 1 101 ? -2.158 2.545 17.448 1.00 93.75 101 SER A N 1
ATOM 768 C CA . SER A 1 101 ? -2.358 3.734 16.615 1.00 93.75 101 SER A CA 1
ATOM 769 C C . SER A 1 101 ? -1.935 3.490 15.170 1.00 93.75 101 SER A C 1
ATOM 771 O O . SER A 1 101 ? -1.014 2.722 14.897 1.00 93.75 101 SER A O 1
ATOM 773 N N . THR A 1 102 ? -2.590 4.188 14.240 1.00 91.06 102 THR A N 1
ATOM 774 C CA . THR A 1 102 ? -2.281 4.108 12.804 1.00 91.06 102 THR A CA 1
ATOM 775 C C . THR A 1 102 ? -0.857 4.563 12.506 1.00 91.06 102 THR A C 1
ATOM 777 O O . THR A 1 102 ? -0.184 3.937 11.700 1.00 91.06 102 THR A O 1
ATOM 780 N N . LEU A 1 103 ? -0.353 5.580 13.212 1.00 93.50 103 LEU A N 1
ATOM 781 C CA . LEU A 1 103 ? 1.023 6.052 13.048 1.00 93.50 103 LEU A CA 1
ATOM 782 C C . LEU A 1 103 ? 2.060 4.990 13.448 1.00 93.50 103 LEU A C 1
ATOM 784 O O . LEU A 1 103 ? 3.049 4.807 12.743 1.00 93.50 103 LEU A O 1
ATOM 788 N N . LYS A 1 104 ? 1.831 4.261 14.552 1.00 94.38 104 LYS A N 1
ATOM 789 C CA . LYS A 1 104 ? 2.711 3.150 14.951 1.00 94.38 104 LYS A CA 1
ATOM 790 C C . LYS A 1 104 ? 2.640 1.996 13.958 1.00 94.38 104 LYS A C 1
ATOM 792 O O . LYS A 1 104 ? 3.683 1.448 13.618 1.00 94.38 104 LYS A O 1
ATOM 797 N N . ALA A 1 105 ? 1.446 1.686 13.450 1.00 92.69 105 ALA A N 1
ATOM 798 C CA . ALA A 1 105 ? 1.273 0.702 12.387 1.00 92.69 105 ALA A CA 1
ATOM 799 C C . ALA A 1 105 ? 2.060 1.086 11.125 1.00 92.69 105 ALA A C 1
ATOM 801 O O . ALA A 1 105 ? 2.851 0.280 10.646 1.00 92.69 105 ALA A O 1
ATOM 802 N N . CYS A 1 106 ? 1.921 2.326 10.639 1.00 92.25 106 CYS A N 1
ATOM 803 C CA . CYS A 1 106 ? 2.697 2.840 9.508 1.00 92.25 106 CYS A CA 1
ATOM 804 C C . CYS A 1 106 ? 4.201 2.703 9.754 1.00 92.25 106 CYS A C 1
ATOM 806 O O . CYS A 1 106 ? 4.899 2.134 8.921 1.00 92.25 106 CYS A O 1
ATOM 808 N N . LYS A 1 107 ? 4.693 3.163 10.912 1.00 93.12 107 LYS A N 1
ATOM 809 C CA . LYS A 1 107 ? 6.115 3.059 11.258 1.00 93.12 107 LYS A CA 1
ATOM 810 C C . LYS A 1 107 ? 6.592 1.606 11.240 1.00 93.12 107 LYS A C 1
ATOM 812 O O . LYS A 1 107 ? 7.612 1.311 10.638 1.00 93.12 107 LYS A O 1
ATOM 817 N N . ARG A 1 108 ? 5.829 0.689 11.835 1.00 91.56 108 ARG A N 1
ATOM 818 C CA . ARG A 1 108 ? 6.201 -0.726 11.907 1.00 91.56 108 ARG A CA 1
ATOM 819 C C . ARG A 1 108 ? 6.190 -1.419 10.545 1.00 91.56 108 ARG A C 1
ATOM 821 O O . ARG A 1 108 ? 7.020 -2.289 10.311 1.00 91.56 108 ARG A O 1
ATOM 828 N N . LEU A 1 109 ? 5.280 -1.029 9.654 1.00 89.38 109 LEU A N 1
ATOM 829 C CA . LEU A 1 109 ? 5.257 -1.499 8.266 1.00 89.38 109 LEU A CA 1
ATOM 830 C C . LEU A 1 109 ? 6.482 -1.004 7.487 1.00 89.38 109 LEU A C 1
ATOM 832 O O . LEU A 1 109 ? 7.096 -1.786 6.764 1.00 89.38 109 LEU A O 1
ATOM 836 N N . VAL A 1 110 ? 6.870 0.262 7.680 1.00 89.00 110 VAL A N 1
ATOM 837 C CA . VAL A 1 110 ? 8.107 0.821 7.111 1.00 89.00 110 VAL A CA 1
ATOM 838 C C . VAL A 1 110 ? 9.328 0.079 7.656 1.00 89.00 110 VAL A C 1
ATOM 840 O O . VAL A 1 110 ? 10.111 -0.443 6.871 1.00 89.00 110 VAL A O 1
ATOM 843 N N . ASP A 1 111 ? 9.450 -0.051 8.981 1.00 89.38 111 ASP A N 1
ATOM 844 C CA . ASP A 1 111 ? 10.568 -0.738 9.640 1.00 89.38 111 ASP A CA 1
ATOM 845 C C . ASP A 1 111 ? 10.688 -2.195 9.167 1.00 89.38 111 ASP A C 1
ATOM 847 O O . ASP A 1 111 ? 11.789 -2.675 8.894 1.00 89.38 111 ASP A O 1
ATOM 851 N N . MET A 1 112 ? 9.559 -2.900 9.023 1.00 85.25 112 MET A N 1
ATOM 852 C CA . MET A 1 112 ? 9.535 -4.271 8.514 1.00 85.25 112 MET A CA 1
ATOM 853 C C . MET A 1 112 ? 10.051 -4.351 7.075 1.00 85.25 112 MET A C 1
ATOM 855 O O . MET A 1 112 ? 10.927 -5.170 6.803 1.00 85.25 112 MET A O 1
ATOM 859 N N . SER A 1 113 ? 9.559 -3.488 6.183 1.00 81.06 113 SER A N 1
ATOM 860 C CA . SER A 1 113 ? 10.028 -3.417 4.794 1.00 81.06 113 SER A CA 1
ATOM 861 C C . SER A 1 113 ? 11.532 -3.117 4.734 1.00 81.06 113 SER A C 1
ATOM 863 O O . SER A 1 113 ? 12.276 -3.819 4.049 1.00 81.06 113 SER A O 1
ATOM 865 N N . SER A 1 114 ? 12.016 -2.141 5.506 1.00 83.12 114 SER A N 1
ATOM 866 C CA . SER A 1 114 ? 13.445 -1.801 5.564 1.00 83.12 114 SER A CA 1
ATOM 867 C C . SER A 1 114 ? 14.297 -2.950 6.113 1.00 83.12 114 SER A C 1
ATOM 869 O O . SER A 1 114 ? 15.340 -3.273 5.550 1.00 83.12 114 SER A O 1
ATOM 871 N N . SER A 1 115 ? 13.845 -3.632 7.174 1.00 82.38 115 SER A N 1
ATOM 872 C CA . SER A 1 115 ? 14.569 -4.774 7.760 1.00 82.38 115 SER A CA 1
ATOM 873 C C . SER A 1 115 ? 14.718 -5.967 6.810 1.00 82.38 115 SER A C 1
ATOM 875 O O . SER A 1 115 ? 15.625 -6.779 6.979 1.00 82.38 115 SER A O 1
ATOM 877 N N . ARG A 1 116 ? 13.861 -6.057 5.786 1.00 80.19 116 ARG A N 1
ATOM 878 C CA . ARG A 1 116 ? 13.915 -7.071 4.723 1.00 80.19 116 ARG A CA 1
ATOM 879 C C . ARG A 1 116 ? 14.824 -6.667 3.558 1.00 80.19 116 ARG A C 1
ATOM 881 O O . ARG A 1 116 ? 14.859 -7.349 2.538 1.00 80.19 116 ARG A O 1
ATOM 888 N N . GLY A 1 117 ? 15.583 -5.584 3.721 1.00 71.88 117 GLY A N 1
ATOM 889 C CA . GLY A 1 117 ? 16.548 -5.102 2.739 1.00 71.88 117 GLY A CA 1
ATOM 890 C C . GLY A 1 117 ? 15.925 -4.264 1.627 1.00 71.88 117 GLY A C 1
ATOM 891 O O . GLY A 1 117 ? 16.564 -4.082 0.592 1.00 71.88 117 GLY A O 1
ATOM 892 N N . ASN A 1 118 ? 14.700 -3.753 1.813 1.00 68.31 118 ASN A N 1
ATOM 893 C CA . ASN A 1 118 ? 14.155 -2.779 0.878 1.00 68.31 118 ASN A CA 1
ATOM 894 C C . ASN A 1 118 ? 14.966 -1.474 0.963 1.00 68.31 118 ASN A C 1
ATOM 896 O O . ASN A 1 118 ? 15.116 -0.902 2.042 1.00 68.31 118 ASN A O 1
ATOM 900 N N . MET A 1 119 ? 15.496 -1.035 -0.178 1.00 72.19 119 MET A N 1
ATOM 901 C CA . MET A 1 119 ? 16.314 0.175 -0.319 1.00 72.19 119 MET A CA 1
ATOM 902 C C . MET A 1 119 ? 15.602 1.282 -1.111 1.00 72.19 119 MET A C 1
ATOM 904 O O . MET A 1 119 ? 16.191 2.339 -1.323 1.00 72.19 119 MET A O 1
ATOM 908 N N . ASP A 1 120 ? 14.371 1.037 -1.570 1.00 69.44 120 ASP A N 1
ATOM 909 C CA . ASP A 1 120 ? 13.548 2.036 -2.253 1.00 69.44 120 ASP A CA 1
ATOM 910 C C . ASP A 1 120 ? 12.814 2.938 -1.242 1.00 69.44 120 ASP A C 1
ATOM 912 O O . ASP A 1 120 ? 12.704 2.624 -0.054 1.00 69.44 120 ASP A O 1
ATOM 916 N N . ASP A 1 121 ? 12.275 4.062 -1.722 1.00 76.94 121 ASP A N 1
ATOM 917 C CA . ASP A 1 121 ? 11.405 4.924 -0.921 1.00 76.94 121 ASP A CA 1
ATOM 918 C C . ASP A 1 121 ? 10.139 4.162 -0.504 1.00 76.94 121 ASP A C 1
ATOM 920 O O . ASP A 1 121 ? 9.435 3.589 -1.336 1.00 76.94 121 ASP A O 1
ATOM 924 N N . ILE A 1 122 ? 9.808 4.173 0.789 1.00 77.31 122 ILE A N 1
ATOM 925 C CA . ILE A 1 122 ? 8.630 3.480 1.325 1.00 77.31 122 ILE A CA 1
ATOM 926 C C . ILE A 1 122 ? 7.626 4.514 1.819 1.00 77.31 122 ILE A C 1
ATOM 928 O O . ILE A 1 122 ? 7.911 5.303 2.718 1.00 77.31 122 ILE A O 1
ATOM 932 N N . THR A 1 123 ? 6.409 4.459 1.283 1.00 85.12 123 THR A N 1
ATOM 933 C C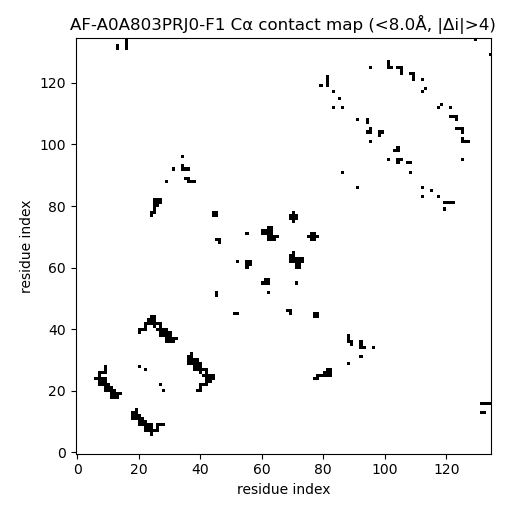A . THR A 1 123 ? 5.276 5.250 1.775 1.00 85.12 123 THR A CA 1
ATOM 934 C C . THR A 1 123 ? 4.145 4.319 2.191 1.00 85.12 123 THR A C 1
ATOM 936 O O . THR A 1 123 ? 3.731 3.455 1.422 1.00 85.12 123 THR A O 1
ATOM 939 N N . VAL A 1 124 ? 3.628 4.497 3.411 1.00 89.69 124 VAL A N 1
ATOM 940 C CA . VAL A 1 124 ? 2.532 3.688 3.966 1.00 89.69 124 VAL A CA 1
ATOM 941 C C . VAL A 1 124 ? 1.442 4.596 4.521 1.00 89.69 124 VAL A C 1
ATOM 943 O O . VAL A 1 124 ? 1.699 5.433 5.386 1.00 89.69 124 VAL A O 1
ATOM 946 N N . MET A 1 125 ? 0.202 4.368 4.091 1.00 91.62 125 MET A N 1
ATOM 947 C CA . MET A 1 125 ? -0.984 5.038 4.620 1.00 91.62 125 MET A CA 1
ATOM 948 C C . MET A 1 125 ? -1.9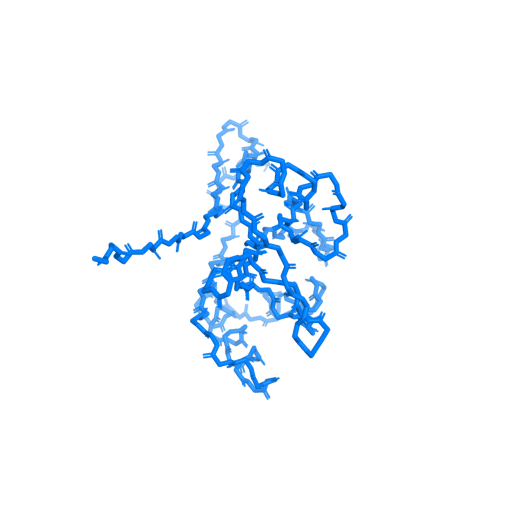39 4.006 5.223 1.00 91.62 125 MET A C 1
ATOM 950 O O . MET A 1 125 ? -2.398 3.097 4.536 1.00 91.62 125 MET A O 1
ATOM 954 N N . VAL A 1 126 ? -2.267 4.161 6.507 1.00 92.00 126 VAL A N 1
ATOM 955 C CA . VAL A 1 126 ? -3.250 3.318 7.203 1.00 92.00 126 VAL A CA 1
ATOM 956 C C . VAL A 1 126 ? -4.456 4.167 7.578 1.00 92.00 126 VAL A C 1
ATOM 958 O O . VAL A 1 126 ? -4.343 5.112 8.361 1.00 92.00 126 VAL A O 1
ATOM 961 N N . VAL A 1 127 ? -5.626 3.800 7.054 1.00 90.31 127 VAL A N 1
ATOM 962 C CA . VAL A 1 127 ? -6.893 4.495 7.309 1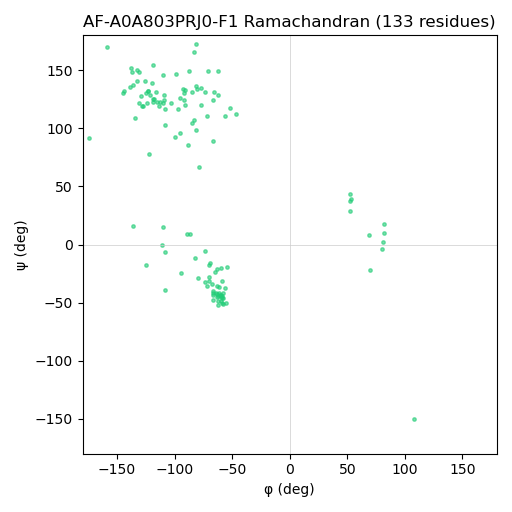.00 90.31 127 VAL A CA 1
ATOM 963 C C . VAL A 1 127 ? -7.869 3.557 8.003 1.00 90.31 127 VAL A C 1
ATOM 965 O O . VAL A 1 127 ? -8.186 2.477 7.509 1.00 90.31 127 VAL A O 1
ATOM 968 N N . LYS A 1 128 ? -8.389 3.991 9.150 1.00 88.31 128 LYS A N 1
ATOM 969 C CA . LYS A 1 128 ? -9.467 3.297 9.850 1.00 88.31 128 LYS A CA 1
ATOM 970 C C . LYS A 1 128 ? -10.821 3.735 9.279 1.00 88.31 128 LYS A C 1
ATOM 972 O O . LYS A 1 128 ? -11.295 4.832 9.560 1.00 88.31 128 LYS A O 1
ATOM 977 N N . LEU A 1 129 ? -11.445 2.868 8.478 1.00 85.75 129 LEU A N 1
ATOM 978 C CA . LEU A 1 129 ? -12.675 3.188 7.737 1.00 85.75 129 LEU A CA 1
ATOM 979 C C . LEU A 1 129 ? -13.932 3.341 8.607 1.00 85.75 129 LEU A C 1
ATOM 981 O O . LEU A 1 129 ? -14.895 3.948 8.148 1.00 85.75 129 LEU A O 1
ATOM 985 N N . HIS A 1 130 ? -13.932 2.852 9.854 1.00 80.31 130 HIS A N 1
ATOM 986 C CA . HIS A 1 130 ? -15.082 2.991 10.764 1.00 80.31 130 HIS A CA 1
ATOM 987 C C . HIS A 1 130 ? -15.464 4.455 11.045 1.00 80.31 130 HIS A C 1
ATOM 989 O O . HIS A 1 130 ? -16.592 4.725 11.430 1.00 80.31 130 HIS A O 1
ATOM 995 N N . ASN A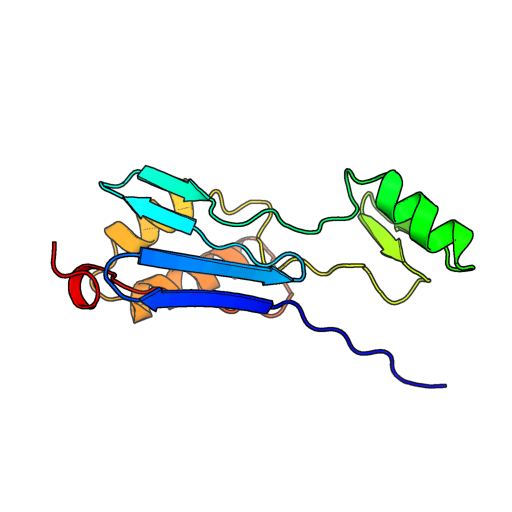 1 131 ? -14.548 5.402 10.821 1.00 70.94 131 ASN A N 1
ATOM 996 C CA . ASN A 1 131 ? -14.815 6.836 10.962 1.00 70.94 131 ASN A CA 1
ATOM 997 C C . ASN A 1 131 ? -15.486 7.466 9.728 1.00 70.94 131 ASN A C 1
ATOM 999 O O . ASN A 1 131 ? -15.902 8.616 9.788 1.00 70.94 131 ASN A O 1
ATOM 1003 N N . PHE A 1 132 ? -15.548 6.747 8.605 1.00 73.50 132 PHE A N 1
ATOM 1004 C CA . PHE A 1 132 ? -15.990 7.273 7.305 1.00 73.50 132 PHE A CA 1
ATOM 1005 C C . PHE A 1 132 ? -17.142 6.476 6.695 1.00 73.50 132 PHE A C 1
ATOM 1007 O O . PHE A 1 132 ? -17.813 6.944 5.777 1.00 73.50 132 PHE A O 1
ATOM 1014 N N . MET A 1 133 ? -17.364 5.259 7.185 1.00 68.50 133 MET A N 1
ATOM 1015 C CA . MET A 1 133 ? -18.496 4.434 6.812 1.00 68.50 133 MET A CA 1
ATOM 1016 C C . MET A 1 133 ? -19.453 4.395 7.995 1.00 68.50 133 MET A C 1
ATOM 1018 O O . MET A 1 133 ? -19.202 3.692 8.970 1.00 68.50 133 MET A O 1
ATOM 1022 N N . HIS A 1 134 ? -20.534 5.167 7.899 1.00 60.19 134 HIS A N 1
ATOM 1023 C CA . HIS A 1 134 ? -21.714 4.966 8.731 1.00 60.19 134 HIS A CA 1
ATOM 1024 C C . HIS A 1 134 ? -22.334 3.624 8.312 1.00 60.19 134 HIS A C 1
ATOM 1026 O O . HIS A 1 134 ? -23.100 3.571 7.350 1.00 60.19 134 HIS A O 1
ATOM 1032 N N . ILE A 1 135 ? -21.894 2.536 8.946 1.00 51.75 135 ILE A N 1
ATOM 1033 C CA . ILE A 1 135 ? -22.567 1.232 8.917 1.00 51.75 135 ILE A CA 1
ATOM 1034 C C . ILE A 1 135 ? -23.384 1.131 10.197 1.00 51.75 135 ILE A C 1
ATOM 1036 O O . ILE A 1 135 ? -22.807 1.464 11.257 1.00 51.75 135 ILE A O 1
#

Mean predicted aligned error: 10.56 Å

Sequence (135 aa):
MGVSSGACAASVLVKNGKLHVANVGDCRVVLSRKGVAHVLTNDHRLTTREDERLRIENSGGFVHCRNGVWRVQGSLAVSRAIGDQHLKEWEAVDIVLREKSTLKACKRLVDMSSSRGNMDDITVMVVKLHNFMHI